Protein AF-A0A661E1Y8-F1 (afdb_monomer)

Sequence (155 aa):
QQADWAMRTIADIKGHVVRVFPDVALVRIKTDDPATDLAYTIIRNKAYLDVTSMFSNEKDRDTRDIANDTLTVVEGIEGSYPNFFFVVEPRELEDFTSRLMAVVTRDDYERLVGVYGVRRTSDTFWETADWFQDYYAQHEPLLYGILDLNRYANR

Nearest PDB structures (foldseek):
  3wrf-assembly1_A  TM=2.908E-01  e=4.473E+00  Bifidobacterium longum subsp. longum JCM 1217
  3wkw-assembly1_A-2  TM=3.218E-01  e=5.711E+00  Bifidobacterium longum subsp. longum JCM 1217
  7exv-assembly1_A-2  TM=3.078E-01  e=8.761E+00  Bifidobacterium longum subsp. longum JCM 1217
  5mqo-assembly1_A  TM=2.701E-01  e=8.761E+00  Bacteroides thetaiotaomicron

Radius of gyration: 15.81 Å; Cα contacts (8 Å, |Δi|>4): 257; chains: 1; bounding box: 35×35×41 Å

Secondary structure (DSSP, 8-state):
-HHHHHHHHHHT-BSGGGGGS-SEEEEEE--SSGGG-EEEEEEEE--BS----TT--TT-GGGB-GGG-EEEEEES--SS---EEEEE-GGGHHHHHHHHHT--SHHHHHHHHHHHEE-TT-TTHHHHHHHHHHHHHHH-TTTTT---GGG----

Foldseek 3Di:
DLLVVLLVLLQPDAAQLLVLDDQKEKEWEDDPDNVPIWIKIKHKDWDFQDPPDPPDPPPPPVGTPRRGIGIDMGTADDDAEHQWYWYHYNVCSVVLSVLSSVRDDNVSVVVSCVVTTDAPPHPCNVVRVVSSQVRCCVPPVPPGPRHDHPNHDRD

Structure (mmCIF, N/CA/C/O backbone):
data_AF-A0A661E1Y8-F1
#
_entry.id   AF-A0A661E1Y8-F1
#
loop_
_atom_site.group_PDB
_atom_site.id
_atom_site.type_symbol
_atom_site.label_atom_id
_atom_site.label_alt_id
_atom_site.label_comp_id
_atom_site.label_asym_id
_atom_site.label_entity_id
_atom_site.label_seq_id
_atom_site.pdbx_PDB_ins_code
_atom_site.Cartn_x
_atom_site.Cartn_y
_atom_site.Cartn_z
_atom_site.occupancy
_atom_site.B_iso_or_equiv
_atom_site.auth_seq_id
_atom_site.auth_comp_id
_atom_site.auth_asym_id
_atom_site.auth_atom_id
_atom_site.pdbx_PDB_model_num
ATOM 1 N N . GLN A 1 1 ? 7.223 -4.738 15.256 1.00 72.06 1 GLN A N 1
ATOM 2 C CA . GLN A 1 1 ? 8.471 -5.537 15.131 1.00 72.06 1 GLN A CA 1
ATOM 3 C C . GLN A 1 1 ? 8.467 -6.474 13.924 1.00 72.06 1 GLN A C 1
ATOM 5 O O . GLN A 1 1 ? 9.285 -6.251 13.043 1.00 72.06 1 GLN A O 1
ATOM 10 N N . GLN A 1 2 ? 7.598 -7.496 13.838 1.00 87.44 2 GLN A N 1
ATOM 11 C CA . GLN A 1 2 ? 7.579 -8.390 12.658 1.00 87.44 2 GLN A CA 1
ATOM 12 C C . GLN A 1 2 ? 7.111 -7.665 11.384 1.00 87.44 2 GLN A C 1
ATOM 14 O O . GLN A 1 2 ? 7.750 -7.793 10.344 1.00 87.44 2 GLN A O 1
ATOM 19 N N . ALA A 1 3 ? 6.056 -6.848 11.495 1.00 90.31 3 ALA A N 1
ATOM 20 C CA . ALA A 1 3 ? 5.587 -5.950 10.437 1.00 90.31 3 ALA A CA 1
ATOM 21 C C . ALA A 1 3 ? 6.695 -5.010 9.934 1.00 90.31 3 ALA A C 1
ATOM 23 O O . ALA A 1 3 ? 7.001 -5.013 8.748 1.00 90.31 3 ALA A O 1
ATOM 24 N N . ASP A 1 4 ? 7.375 -4.295 10.833 1.00 91.75 4 ASP A N 1
ATOM 25 C CA . ASP A 1 4 ? 8.455 -3.372 10.447 1.00 91.75 4 ASP A CA 1
ATOM 26 C C . ASP A 1 4 ? 9.607 -4.076 9.731 1.00 91.75 4 ASP A C 1
ATOM 28 O O . ASP A 1 4 ? 10.178 -3.533 8.787 1.00 91.75 4 ASP A O 1
ATOM 32 N N . TRP A 1 5 ? 9.968 -5.284 10.173 1.00 92.31 5 TRP A N 1
ATOM 33 C CA . TRP A 1 5 ? 11.010 -6.067 9.516 1.00 92.31 5 TRP A CA 1
ATOM 34 C C . TRP A 1 5 ? 10.586 -6.470 8.101 1.00 92.31 5 TRP A C 1
ATOM 36 O O . TRP A 1 5 ? 11.326 -6.207 7.157 1.00 92.31 5 TRP A O 1
ATOM 46 N N . ALA A 1 6 ? 9.370 -7.002 7.948 1.00 92.88 6 ALA A N 1
ATOM 47 C CA . ALA A 1 6 ? 8.791 -7.332 6.649 1.00 92.88 6 ALA A CA 1
ATOM 48 C C . ALA A 1 6 ? 8.768 -6.116 5.706 1.00 92.88 6 ALA A C 1
ATOM 50 O O . ALA A 1 6 ? 9.234 -6.191 4.570 1.00 92.88 6 ALA A O 1
ATOM 51 N N . MET A 1 7 ? 8.303 -4.966 6.194 1.00 94.06 7 MET A N 1
ATOM 52 C CA . MET A 1 7 ? 8.224 -3.731 5.412 1.00 94.06 7 MET A CA 1
ATOM 53 C C . MET A 1 7 ? 9.602 -3.189 5.011 1.00 94.06 7 MET A C 1
ATOM 55 O O . MET A 1 7 ? 9.776 -2.722 3.885 1.00 94.06 7 MET A O 1
ATOM 59 N N . ARG A 1 8 ? 10.617 -3.315 5.875 1.00 92.88 8 ARG A N 1
ATOM 60 C CA . ARG A 1 8 ? 12.009 -2.982 5.522 1.00 92.88 8 ARG A CA 1
ATOM 61 C C . ARG A 1 8 ? 12.553 -3.894 4.431 1.00 92.88 8 ARG A C 1
ATOM 63 O O . ARG A 1 8 ? 13.178 -3.403 3.501 1.00 92.88 8 ARG A O 1
ATOM 70 N N . THR A 1 9 ? 12.271 -5.191 4.507 1.00 92.69 9 THR A N 1
ATOM 71 C CA . THR A 1 9 ? 12.661 -6.142 3.461 1.00 92.69 9 THR A CA 1
ATOM 72 C C . THR A 1 9 ? 12.029 -5.789 2.110 1.00 92.69 9 THR A C 1
ATOM 74 O O . THR A 1 9 ? 12.685 -5.887 1.077 1.00 92.69 9 THR A O 1
ATOM 77 N N . ILE A 1 10 ? 10.784 -5.306 2.098 1.00 91.50 10 ILE A N 1
ATOM 78 C CA . ILE A 1 10 ? 10.117 -4.834 0.873 1.00 91.50 10 ILE A CA 1
ATOM 79 C C . ILE A 1 10 ? 10.801 -3.580 0.308 1.00 91.50 10 ILE A C 1
ATOM 81 O O . ILE A 1 10 ? 10.945 -3.459 -0.908 1.00 91.50 10 ILE A O 1
ATOM 85 N N . ALA A 1 11 ? 11.264 -2.666 1.165 1.00 92.50 11 ALA A N 1
ATOM 86 C CA . ALA A 1 11 ? 11.984 -1.462 0.740 1.00 92.50 11 ALA A CA 1
ATOM 87 C C . ALA A 1 11 ? 13.329 -1.764 0.041 1.00 92.50 11 ALA A C 1
ATOM 89 O O . ALA A 1 11 ? 13.830 -0.936 -0.720 1.00 92.50 11 ALA A O 1
ATOM 90 N N . ASP A 1 12 ? 13.905 -2.952 0.250 1.00 91.31 12 ASP A N 1
ATOM 91 C CA . ASP A 1 12 ? 15.156 -3.366 -0.394 1.00 91.31 12 ASP A CA 1
ATOM 92 C C . ASP A 1 12 ? 14.980 -3.814 -1.860 1.00 91.31 12 ASP A C 1
ATOM 94 O O . ASP A 1 12 ? 15.975 -3.994 -2.571 1.00 91.31 12 ASP A O 1
ATOM 98 N N . ILE A 1 13 ? 13.741 -3.944 -2.354 1.00 87.06 13 ILE A N 1
ATOM 99 C CA . ILE A 1 13 ? 13.450 -4.268 -3.758 1.00 87.06 13 ILE A CA 1
ATOM 100 C C . ILE A 1 13 ? 13.849 -3.087 -4.659 1.00 87.06 13 ILE A C 1
ATOM 102 O O . ILE A 1 13 ? 13.393 -1.954 -4.487 1.00 87.06 13 ILE A O 1
ATOM 106 N N . LYS A 1 14 ? 14.695 -3.354 -5.662 1.00 84.19 14 LYS A N 1
ATOM 107 C CA . LYS A 1 14 ? 15.250 -2.336 -6.571 1.00 84.19 14 LYS A CA 1
ATOM 108 C C . LYS A 1 14 ? 15.304 -2.817 -8.018 1.00 84.19 14 LYS A C 1
ATOM 110 O O . LYS A 1 14 ? 15.337 -4.015 -8.299 1.00 84.19 14 LYS A O 1
ATOM 115 N N . GLY A 1 15 ? 15.359 -1.862 -8.939 1.00 79.38 15 GLY A N 1
ATOM 116 C CA . GLY A 1 15 ? 15.558 -2.096 -10.364 1.00 79.38 15 GLY A CA 1
ATOM 117 C C . GLY A 1 15 ? 14.300 -2.554 -11.095 1.00 79.38 15 GLY A C 1
ATOM 118 O O . GLY A 1 15 ? 13.179 -2.208 -10.731 1.00 79.38 15 GLY A O 1
ATOM 119 N N . HIS A 1 16 ? 14.468 -3.334 -12.166 1.00 76.88 16 HIS A N 1
ATOM 120 C CA . HIS A 1 16 ? 13.407 -3.558 -13.157 1.00 76.88 16 HIS A CA 1
ATOM 121 C C . HIS A 1 16 ? 12.100 -4.154 -12.618 1.00 76.88 16 HIS A C 1
ATOM 123 O O . HIS A 1 16 ? 11.044 -3.897 -13.200 1.00 76.88 16 HIS A O 1
ATOM 129 N N . VAL A 1 17 ? 12.156 -4.923 -11.530 1.00 81.50 17 VAL A N 1
ATOM 130 C CA . VAL A 1 17 ? 10.978 -5.485 -10.853 1.00 81.50 17 VAL A CA 1
ATOM 131 C C . VAL A 1 17 ? 10.052 -4.396 -10.312 1.00 81.50 17 VAL A C 1
ATOM 133 O O . VAL A 1 17 ? 8.836 -4.522 -10.422 1.00 81.50 17 VAL A O 1
ATOM 136 N N . VAL A 1 18 ? 10.600 -3.281 -9.821 1.00 84.81 18 VAL A N 1
ATOM 137 C CA . VAL A 1 18 ? 9.837 -2.176 -9.219 1.00 84.81 18 VAL A CA 1
ATOM 138 C C . VAL A 1 18 ? 8.800 -1.618 -10.197 1.00 84.81 18 VAL A C 1
ATOM 140 O O . VAL A 1 18 ? 7.775 -1.067 -9.801 1.00 84.81 18 VAL A O 1
ATOM 143 N N . ARG A 1 19 ? 8.994 -1.815 -11.506 1.00 85.06 19 ARG A N 1
ATOM 144 C CA . ARG A 1 19 ? 8.122 -1.232 -12.521 1.00 85.06 19 ARG A CA 1
ATOM 145 C C . ARG A 1 19 ? 6.668 -1.693 -12.488 1.00 85.06 19 ARG A C 1
ATOM 147 O O . ARG A 1 19 ? 5.823 -0.991 -13.049 1.00 85.06 19 ARG A O 1
ATOM 154 N N . VAL A 1 20 ? 6.399 -2.870 -11.926 1.00 86.38 20 VAL A N 1
ATOM 155 C CA . VAL A 1 20 ? 5.038 -3.421 -11.835 1.00 86.38 20 VAL A CA 1
ATOM 156 C C . VAL A 1 20 ? 4.282 -2.883 -10.624 1.00 86.38 20 VAL A C 1
ATOM 158 O O . VAL A 1 20 ? 3.059 -2.986 -10.593 1.00 86.38 20 VAL A O 1
ATOM 161 N N . PHE A 1 21 ? 4.990 -2.267 -9.673 1.00 87.94 21 PHE A N 1
ATOM 162 C CA . PHE A 1 21 ? 4.385 -1.696 -8.484 1.00 87.94 21 PHE A CA 1
ATOM 163 C C . PHE A 1 21 ? 3.564 -0.443 -8.821 1.00 87.94 21 PHE A C 1
ATOM 165 O O . PHE A 1 21 ? 3.915 0.309 -9.747 1.00 87.94 21 PHE A O 1
ATOM 172 N N . PRO A 1 22 ? 2.483 -0.214 -8.056 1.00 90.25 22 PRO A N 1
ATOM 173 C CA . PRO A 1 22 ? 1.735 1.032 -8.063 1.00 90.25 22 PRO A CA 1
ATOM 174 C C . PRO A 1 22 ? 2.642 2.184 -7.611 1.00 90.25 22 PRO A C 1
ATOM 176 O O . PRO A 1 22 ? 3.673 1.969 -6.975 1.00 90.25 22 PRO A O 1
ATOM 179 N N . ASP A 1 23 ? 2.267 3.412 -7.956 1.00 92.00 23 ASP A N 1
ATOM 180 C CA . ASP A 1 23 ? 3.031 4.603 -7.579 1.00 92.00 23 ASP A CA 1
ATOM 181 C C . ASP A 1 23 ? 2.980 4.843 -6.062 1.00 92.00 23 ASP A C 1
ATOM 183 O O . ASP A 1 23 ? 3.989 5.190 -5.454 1.00 92.00 23 ASP A O 1
ATOM 187 N N . VAL A 1 24 ? 1.807 4.626 -5.460 1.00 95.44 24 VAL A N 1
ATOM 188 C CA . VAL A 1 24 ? 1.549 4.715 -4.018 1.00 95.44 24 VAL A CA 1
ATOM 189 C C . VAL A 1 24 ? 0.537 3.633 -3.653 1.00 95.44 24 VAL A C 1
ATOM 191 O O . VAL A 1 24 ? -0.619 3.694 -4.085 1.00 95.44 24 VAL A O 1
ATOM 194 N N . ALA A 1 25 ? 0.959 2.653 -2.860 1.00 95.88 25 ALA A N 1
ATOM 195 C CA . ALA A 1 25 ? 0.069 1.666 -2.263 1.00 95.88 25 ALA A CA 1
ATOM 196 C C . ALA A 1 25 ? 0.002 1.832 -0.752 1.00 95.88 25 ALA A C 1
ATOM 198 O O . ALA A 1 25 ? 1.037 1.960 -0.103 1.00 95.88 25 ALA A O 1
ATOM 199 N N . LEU A 1 26 ? -1.207 1.756 -0.201 1.00 97.44 26 LEU A N 1
ATOM 200 C CA . LEU A 1 26 ? -1.386 1.613 1.240 1.00 97.44 26 LEU A CA 1
ATOM 201 C C . LEU A 1 26 ? -1.513 0.131 1.587 1.00 97.44 26 LEU A C 1
ATOM 203 O O . LEU A 1 26 ? -2.173 -0.632 0.881 1.00 97.44 26 LEU A O 1
ATOM 207 N N . VAL A 1 27 ? -0.876 -0.277 2.674 1.00 97.88 27 VAL A N 1
ATOM 208 C CA . VAL A 1 27 ? -0.886 -1.646 3.181 1.00 97.88 27 VAL A CA 1
ATOM 209 C C . VAL A 1 27 ? -1.472 -1.619 4.579 1.00 97.88 27 VAL A C 1
ATOM 211 O O . VAL A 1 27 ? -0.924 -0.969 5.464 1.00 97.88 27 VAL A O 1
ATOM 214 N N . ARG A 1 28 ? -2.575 -2.337 4.778 1.00 97.94 28 ARG A N 1
ATOM 215 C CA . ARG A 1 28 ? -3.126 -2.633 6.098 1.00 97.94 28 ARG A CA 1
ATOM 216 C C . ARG A 1 28 ? -2.625 -4.002 6.526 1.00 97.94 28 ARG A C 1
ATOM 218 O O . ARG A 1 28 ? -2.922 -4.997 5.864 1.00 97.94 28 ARG A O 1
ATOM 225 N N . ILE A 1 29 ? -1.908 -4.057 7.638 1.00 97.44 29 ILE A N 1
ATOM 226 C CA . ILE A 1 29 ? -1.535 -5.310 8.293 1.00 97.44 29 ILE A CA 1
ATOM 227 C C . ILE A 1 29 ? -2.475 -5.491 9.470 1.00 97.44 29 ILE A C 1
ATOM 229 O O . ILE A 1 29 ? -2.435 -4.721 10.432 1.00 97.44 29 ILE A O 1
ATOM 233 N N . LYS A 1 30 ? -3.333 -6.501 9.371 1.00 96.62 30 LYS A N 1
ATOM 234 C CA . LYS A 1 30 ? -4.243 -6.848 10.450 1.00 96.62 30 LYS A CA 1
ATOM 235 C C . LYS A 1 30 ? -3.485 -7.480 11.608 1.00 96.62 30 LYS A C 1
ATOM 237 O O . LYS A 1 30 ? -2.454 -8.132 11.425 1.00 96.62 30 LYS A O 1
ATOM 242 N N . THR A 1 31 ? -4.033 -7.318 12.798 1.00 93.69 31 THR A N 1
ATOM 243 C CA . THR A 1 31 ? -3.560 -7.942 14.034 1.00 93.69 31 THR A CA 1
ATOM 244 C C . THR A 1 31 ? -4.689 -8.748 14.683 1.00 93.69 31 THR A C 1
ATOM 246 O O . THR A 1 31 ? -5.804 -8.793 14.164 1.00 93.69 31 THR A O 1
ATOM 249 N N . ASP A 1 32 ? -4.410 -9.434 15.795 1.00 91.12 32 ASP A N 1
ATOM 250 C CA . ASP A 1 32 ? -5.452 -10.176 16.525 1.00 91.12 32 ASP A CA 1
ATOM 251 C C . ASP A 1 32 ? -6.527 -9.240 17.124 1.00 91.12 32 ASP A C 1
ATOM 253 O O . ASP A 1 32 ? -7.646 -9.681 17.388 1.00 91.12 32 ASP A O 1
ATOM 257 N N . ASP A 1 33 ? -6.201 -7.954 17.313 1.00 91.50 33 ASP A N 1
ATOM 258 C CA . ASP A 1 33 ? -7.129 -6.894 17.713 1.00 91.50 33 ASP A CA 1
ATOM 259 C C . ASP A 1 33 ? -7.219 -5.822 16.608 1.00 91.50 33 ASP A C 1
ATOM 261 O O . ASP A 1 33 ? -6.251 -5.096 16.392 1.00 91.50 33 ASP A O 1
ATOM 265 N N . PRO A 1 34 ? -8.373 -5.642 15.940 1.00 85.81 34 PRO A N 1
ATOM 266 C CA . PRO A 1 34 ? -8.537 -4.640 14.884 1.00 85.81 34 PRO A CA 1
ATOM 267 C C . PRO A 1 34 ? -8.145 -3.206 15.272 1.00 85.81 34 PRO A C 1
ATOM 269 O O . PRO A 1 34 ? -7.823 -2.407 14.393 1.00 85.81 34 PRO A O 1
ATOM 272 N N . ALA A 1 35 ? -8.175 -2.861 16.566 1.00 88.25 35 ALA A N 1
ATOM 273 C CA . ALA A 1 35 ? -7.750 -1.550 17.058 1.00 88.25 35 ALA A CA 1
ATOM 274 C C . ALA A 1 35 ? -6.229 -1.327 16.971 1.00 88.25 35 ALA A C 1
ATOM 276 O O . ALA A 1 35 ? -5.775 -0.187 17.050 1.00 88.25 35 ALA A O 1
ATOM 277 N N . THR A 1 36 ? -5.445 -2.396 16.813 1.00 92.81 36 THR A N 1
ATOM 278 C CA . THR A 1 36 ? -3.978 -2.357 16.710 1.00 92.81 36 THR A CA 1
ATOM 279 C C . THR A 1 36 ? -3.457 -2.671 15.310 1.00 92.81 36 THR A C 1
ATOM 281 O O . THR A 1 36 ? -2.259 -2.887 15.128 1.00 92.81 36 THR A O 1
ATOM 284 N N . ASP A 1 37 ? -4.346 -2.692 14.317 1.00 96.31 37 ASP A N 1
ATOM 285 C CA . ASP A 1 37 ? -3.967 -2.823 12.916 1.00 96.31 37 ASP A CA 1
ATOM 286 C C . ASP A 1 37 ? -3.009 -1.703 12.494 1.00 96.31 37 ASP A C 1
ATOM 288 O O . ASP A 1 37 ? -3.126 -0.551 12.915 1.00 96.31 37 ASP A O 1
ATOM 292 N N . LEU A 1 38 ? -2.061 -2.049 11.629 1.00 96.62 38 LEU A N 1
ATOM 293 C CA . LEU A 1 38 ? -0.983 -1.155 11.220 1.00 96.62 38 LEU A CA 1
ATOM 294 C C . LEU A 1 38 ? -1.176 -0.719 9.772 1.00 96.62 38 LEU A C 1
ATOM 296 O O . LEU A 1 38 ? -1.525 -1.535 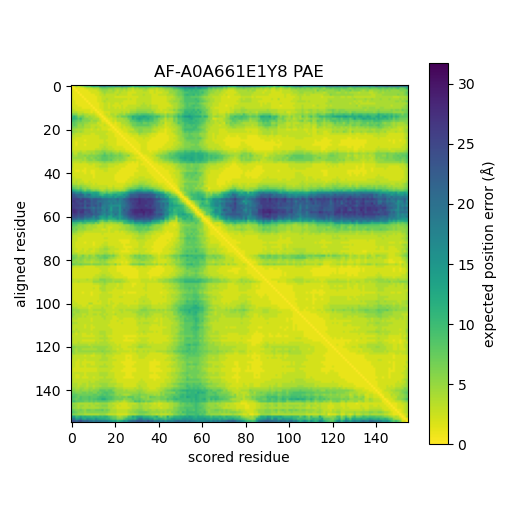8.914 1.00 96.62 38 LEU A O 1
ATOM 300 N N . ALA A 1 39 ? -0.898 0.552 9.490 1.00 97.31 39 ALA A N 1
ATOM 301 C CA . ALA A 1 39 ? -0.832 1.068 8.131 1.00 97.31 39 ALA A CA 1
ATOM 302 C C . ALA A 1 39 ? 0.624 1.285 7.715 1.00 97.31 39 ALA A C 1
ATOM 304 O O . ALA A 1 39 ? 1.447 1.741 8.506 1.00 97.31 39 ALA A O 1
ATOM 305 N N . TYR A 1 40 ? 0.921 1.003 6.454 1.00 97.75 40 TYR A N 1
ATOM 306 C CA . TYR A 1 40 ? 2.174 1.375 5.809 1.00 97.75 40 TYR A CA 1
ATOM 307 C C . TYR A 1 40 ? 1.893 1.935 4.423 1.00 97.75 40 TYR A C 1
ATOM 309 O O . TYR A 1 40 ? 0.920 1.558 3.767 1.00 97.75 40 TYR A O 1
ATOM 317 N N 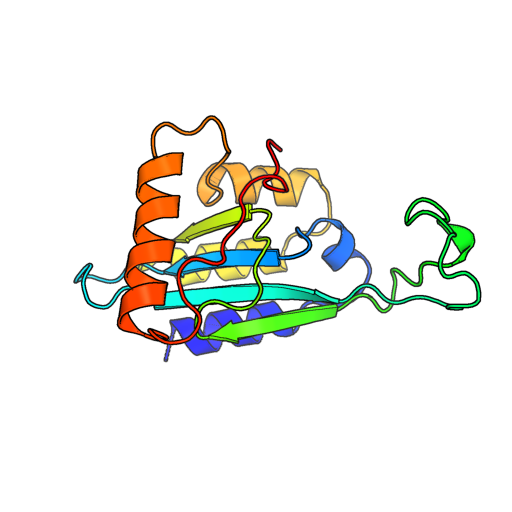. THR A 1 41 ? 2.793 2.783 3.943 1.00 97.50 41 THR A N 1
ATOM 318 C CA . THR A 1 41 ? 2.762 3.325 2.588 1.00 97.50 41 THR A CA 1
ATOM 319 C C . THR A 1 41 ? 3.973 2.838 1.813 1.00 97.50 41 THR A C 1
ATOM 321 O O . THR A 1 41 ? 5.110 3.064 2.219 1.00 97.50 41 THR A O 1
ATOM 324 N N . ILE A 1 42 ? 3.732 2.197 0.671 1.00 96.00 42 ILE A N 1
ATOM 325 C CA . ILE A 1 42 ? 4.756 1.838 -0.310 1.00 96.00 42 ILE A CA 1
ATOM 326 C C . ILE A 1 42 ? 4.724 2.883 -1.422 1.00 96.00 42 ILE A C 1
ATOM 328 O O . ILE A 1 42 ? 3.723 3.016 -2.127 1.00 96.00 42 ILE A O 1
ATOM 332 N N . ILE A 1 43 ? 5.831 3.595 -1.600 1.00 95.56 43 ILE A N 1
ATOM 333 C CA . ILE A 1 43 ? 6.022 4.611 -2.632 1.00 95.56 43 ILE A CA 1
ATOM 334 C C . ILE A 1 43 ? 7.031 4.085 -3.641 1.00 95.56 43 ILE A C 1
ATOM 336 O O . ILE A 1 43 ? 8.151 3.705 -3.291 1.00 95.56 43 ILE A O 1
ATOM 340 N N . ARG A 1 44 ? 6.654 4.098 -4.915 1.00 93.56 44 ARG A N 1
ATOM 341 C CA . ARG A 1 44 ? 7.572 3.798 -6.005 1.00 93.56 44 ARG A CA 1
ATOM 342 C C . ARG A 1 44 ? 8.300 5.062 -6.445 1.00 93.56 44 ARG A C 1
ATOM 344 O O . ARG A 1 44 ? 7.704 5.971 -7.023 1.00 93.56 44 ARG A O 1
ATOM 351 N N . ASN A 1 45 ? 9.617 5.065 -6.284 1.00 91.94 45 ASN A N 1
ATOM 352 C CA . ASN A 1 45 ? 10.479 6.127 -6.783 1.00 91.94 45 ASN A CA 1
ATOM 353 C C . ASN A 1 45 ? 10.870 5.817 -8.231 1.00 91.94 45 ASN A C 1
ATOM 355 O O . ASN A 1 45 ? 11.567 4.838 -8.506 1.00 91.94 45 ASN A O 1
ATOM 359 N N . LYS A 1 46 ? 10.405 6.650 -9.164 1.00 89.69 46 LYS A N 1
ATOM 360 C CA . LYS A 1 46 ? 10.728 6.538 -10.591 1.00 89.69 46 LYS A CA 1
ATOM 361 C C . LYS A 1 46 ? 12.015 7.308 -10.888 1.00 89.69 46 LYS A C 1
ATOM 363 O O . LYS A 1 46 ? 12.051 8.518 -10.666 1.00 89.69 46 LYS A O 1
ATOM 368 N N . ALA A 1 47 ? 13.032 6.639 -11.423 1.00 87.50 47 ALA A N 1
ATOM 369 C CA . ALA A 1 47 ? 14.261 7.296 -11.859 1.00 87.50 47 ALA A CA 1
ATOM 370 C C . ALA A 1 47 ? 14.159 7.772 -13.320 1.00 87.50 47 ALA A C 1
ATOM 372 O O . ALA A 1 47 ? 13.480 7.160 -14.158 1.00 87.50 47 ALA A O 1
ATOM 373 N N . TYR A 1 48 ? 14.836 8.884 -13.611 1.00 83.81 48 TYR A N 1
ATOM 374 C CA . TYR A 1 48 ? 14.867 9.534 -14.920 1.00 83.81 48 TYR A CA 1
ATOM 375 C C . TYR A 1 48 ? 16.313 9.878 -15.301 1.00 83.81 48 TYR A C 1
ATOM 377 O O . TYR A 1 48 ? 17.077 10.322 -14.447 1.00 83.81 48 TYR A O 1
ATOM 385 N N . LEU A 1 49 ? 16.666 9.677 -16.573 1.00 80.19 49 LEU A N 1
ATOM 386 C CA . LEU A 1 49 ? 17.973 10.012 -17.149 1.00 80.19 49 LEU A CA 1
ATOM 387 C C . LEU A 1 49 ? 18.158 11.528 -17.269 1.00 80.19 49 LEU A C 1
ATOM 389 O O . LEU A 1 49 ? 19.230 12.037 -16.969 1.00 80.19 49 LEU A O 1
ATOM 393 N N . ASP A 1 50 ? 17.090 12.233 -17.652 1.00 71.56 50 ASP A N 1
ATOM 394 C CA . ASP A 1 50 ? 17.039 13.685 -17.788 1.00 71.56 50 ASP A CA 1
ATOM 395 C C . ASP A 1 50 ? 15.650 14.204 -17.384 1.00 71.56 50 ASP A C 1
ATOM 397 O O . ASP A 1 50 ? 14.634 13.548 -17.616 1.00 71.56 50 ASP A O 1
ATOM 401 N N . VAL A 1 51 ? 15.594 15.412 -16.810 1.00 65.19 51 VAL A N 1
ATOM 402 C CA . VAL A 1 51 ? 14.346 16.078 -16.363 1.00 65.19 51 VAL A CA 1
ATOM 403 C C . VAL A 1 51 ? 14.054 17.330 -17.207 1.00 65.19 51 VAL A C 1
ATOM 405 O O . VAL A 1 51 ? 13.401 18.275 -16.774 1.00 65.19 51 VAL A O 1
ATOM 408 N N . THR A 1 52 ? 14.575 17.377 -18.434 1.00 62.22 52 THR A N 1
ATOM 409 C CA . THR A 1 52 ? 14.634 18.582 -19.284 1.00 62.22 52 THR A CA 1
ATOM 410 C C . THR A 1 52 ? 13.291 19.046 -19.852 1.00 62.22 52 THR A C 1
ATOM 412 O O . THR A 1 52 ? 13.248 20.042 -20.572 1.00 62.22 52 THR A O 1
ATOM 415 N N . SER A 1 53 ? 12.174 18.409 -19.501 1.00 54.72 53 SER A N 1
ATOM 416 C CA . SER A 1 53 ? 10.853 18.859 -19.925 1.00 54.72 53 SER A CA 1
ATOM 417 C C . SER A 1 53 ? 9.808 18.680 -18.823 1.00 54.72 53 SER A C 1
ATOM 419 O O . SER A 1 53 ? 9.438 17.575 -18.447 1.00 54.72 53 SER A O 1
ATOM 421 N N . MET A 1 54 ? 9.268 19.802 -18.337 1.00 56.31 54 MET A N 1
ATOM 422 C CA . MET A 1 54 ? 8.114 19.830 -17.423 1.00 56.31 54 MET A CA 1
ATOM 423 C C . MET A 1 54 ? 6.801 19.398 -18.108 1.00 56.31 54 MET A C 1
ATOM 425 O O . MET A 1 54 ? 5.773 19.273 -17.446 1.00 56.31 54 MET A O 1
ATOM 429 N N . PHE A 1 55 ? 6.830 19.189 -19.431 1.00 56.72 55 PHE A N 1
ATOM 430 C CA . PHE A 1 55 ? 5.673 18.874 -20.274 1.00 56.72 55 PHE A CA 1
ATOM 431 C C . PHE A 1 55 ? 5.832 17.566 -21.065 1.00 56.72 55 PHE A C 1
ATOM 433 O O . PHE A 1 55 ? 4.937 17.207 -21.830 1.00 56.72 55 PHE A O 1
ATOM 440 N N . SER A 1 56 ? 6.953 16.848 -20.918 1.00 55.66 56 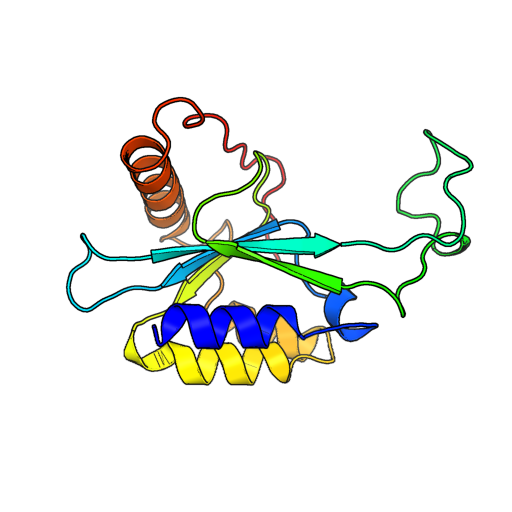SER A N 1
ATOM 441 C CA . SER A 1 56 ? 7.101 15.509 -21.489 1.00 55.66 56 SER A CA 1
ATOM 442 C C . SER A 1 56 ? 6.207 14.572 -20.699 1.00 55.66 56 SER A C 1
ATOM 444 O O . SER A 1 56 ? 6.332 14.447 -19.480 1.00 55.66 56 SER A O 1
ATOM 446 N N . ASN A 1 57 ? 5.271 13.936 -21.391 1.00 52.88 57 ASN A N 1
ATOM 447 C CA . ASN A 1 57 ? 4.398 12.947 -20.783 1.00 52.88 57 ASN A CA 1
ATOM 448 C C . ASN A 1 57 ? 5.260 11.815 -20.189 1.00 52.88 57 ASN A C 1
ATOM 450 O O . ASN A 1 57 ? 6.241 11.418 -20.811 1.00 52.88 57 ASN A O 1
ATOM 454 N N . GLU A 1 58 ? 4.842 11.185 -19.080 1.00 54.72 58 GLU A N 1
ATOM 455 C CA . GLU A 1 58 ? 5.491 9.970 -18.514 1.00 54.72 58 GLU A CA 1
ATOM 456 C C . GLU A 1 58 ? 5.647 8.805 -19.526 1.00 54.72 58 GLU A C 1
ATOM 458 O O . GLU A 1 58 ? 6.243 7.769 -19.226 1.00 54.72 58 GLU A O 1
ATOM 463 N N . LYS A 1 59 ? 5.069 8.950 -20.724 1.00 51.16 59 LYS A N 1
ATOM 464 C CA . LYS A 1 59 ? 5.167 8.031 -21.857 1.00 51.16 59 LYS A CA 1
ATOM 465 C C . LYS A 1 59 ? 6.489 8.118 -22.618 1.00 51.16 59 LYS A C 1
ATOM 467 O O . LYS A 1 59 ? 6.730 7.214 -23.420 1.00 51.16 59 LYS A O 1
ATOM 472 N N . ASP A 1 60 ? 7.322 9.127 -22.375 1.00 55.88 60 ASP A N 1
ATOM 473 C CA . ASP A 1 60 ? 8.653 9.211 -22.976 1.00 55.88 60 ASP A CA 1
ATOM 474 C C . ASP A 1 60 ? 9.561 8.175 -22.307 1.00 55.88 60 ASP A C 1
ATOM 476 O O . ASP A 1 60 ? 10.311 8.443 -21.374 1.00 55.88 60 ASP A O 1
ATOM 480 N N . ARG A 1 61 ? 9.440 6.928 -22.778 1.00 57.44 61 ARG A N 1
ATOM 481 C CA . ARG A 1 61 ? 10.258 5.785 -22.347 1.00 57.44 61 ARG A CA 1
ATOM 482 C C . ARG A 1 61 ? 11.754 6.085 -22.432 1.00 57.44 61 ARG A C 1
ATOM 484 O O . ARG A 1 61 ? 12.510 5.499 -21.667 1.00 57.44 61 ARG A O 1
ATOM 491 N N . ASP A 1 62 ? 12.140 7.002 -23.313 1.00 63.12 62 ASP A N 1
ATOM 492 C CA . ASP A 1 62 ? 13.524 7.381 -23.581 1.00 63.12 62 ASP A CA 1
ATOM 493 C C . ASP A 1 62 ? 14.167 8.179 -22.434 1.00 63.12 62 ASP A C 1
ATOM 495 O O . ASP A 1 62 ? 15.390 8.228 -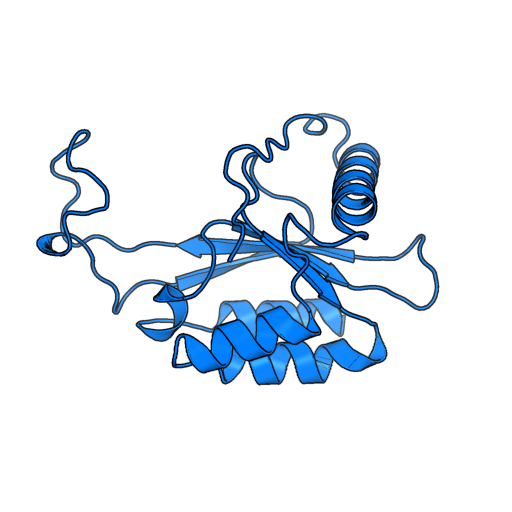22.352 1.00 63.12 62 ASP A O 1
ATOM 499 N N . THR A 1 63 ? 13.382 8.748 -21.508 1.00 70.56 63 THR A N 1
ATOM 500 C CA . THR A 1 63 ? 13.912 9.466 -20.333 1.00 70.56 63 THR A CA 1
ATOM 501 C C . THR A 1 63 ? 13.854 8.647 -19.046 1.00 70.56 63 THR A C 1
ATOM 503 O O . THR A 1 63 ? 14.357 9.101 -18.023 1.00 70.56 63 THR A O 1
ATOM 506 N N . ARG A 1 64 ? 13.261 7.444 -19.052 1.00 83.38 64 ARG A N 1
ATOM 507 C CA . ARG A 1 64 ? 13.103 6.608 -17.849 1.00 83.38 64 ARG A CA 1
ATOM 508 C C . ARG A 1 64 ? 14.308 5.710 -17.615 1.00 83.38 64 ARG A C 1
ATOM 510 O O . ARG A 1 64 ? 14.640 4.877 -18.453 1.00 83.38 64 ARG A O 1
ATOM 517 N N . ASP A 1 65 ? 14.852 5.770 -16.406 1.00 85.50 65 ASP A N 1
ATOM 518 C CA . ASP A 1 65 ? 15.902 4.862 -15.952 1.00 85.50 65 ASP A CA 1
ATOM 519 C C . ASP A 1 65 ? 15.326 3.758 -15.058 1.00 85.50 65 ASP A C 1
ATOM 521 O O . ASP A 1 65 ? 15.472 3.744 -13.839 1.00 85.50 65 ASP A O 1
ATOM 525 N N . ILE A 1 66 ? 14.624 2.810 -15.679 1.00 84.31 66 ILE A N 1
ATOM 526 C CA . ILE A 1 66 ? 13.905 1.746 -14.958 1.00 84.31 66 ILE A CA 1
ATOM 527 C C . ILE A 1 66 ? 14.861 0.879 -14.113 1.00 84.31 66 ILE A C 1
ATOM 529 O O . ILE A 1 66 ? 14.439 0.291 -13.119 1.00 84.31 66 ILE A O 1
ATOM 533 N N . ALA A 1 67 ? 16.139 0.781 -14.493 1.00 86.25 67 ALA A N 1
ATOM 534 C CA . ALA A 1 67 ? 17.135 0.018 -13.741 1.00 86.25 67 ALA A CA 1
ATOM 535 C C . ALA A 1 67 ? 17.444 0.640 -12.368 1.00 86.25 67 ALA A C 1
ATOM 537 O O . ALA A 1 67 ? 17.886 -0.076 -11.471 1.00 86.25 67 ALA A O 1
ATOM 538 N N . ASN A 1 68 ? 17.159 1.934 -12.194 1.00 88.81 68 ASN A N 1
ATOM 539 C CA . ASN A 1 68 ? 17.371 2.683 -10.959 1.00 88.81 68 ASN A CA 1
ATOM 540 C C . ASN A 1 68 ? 16.064 3.054 -10.231 1.00 88.81 68 ASN A C 1
ATOM 542 O O . ASN A 1 68 ? 16.106 3.799 -9.252 1.00 88.81 68 ASN A O 1
ATOM 546 N N . ASP A 1 69 ? 14.910 2.522 -10.656 1.00 90.69 69 ASP A N 1
ATOM 547 C CA . ASP A 1 69 ? 13.675 2.610 -9.866 1.00 90.69 69 ASP A CA 1
ATOM 548 C C . ASP A 1 69 ? 13.886 1.921 -8.491 1.00 90.69 69 ASP A C 1
ATOM 550 O O . ASP A 1 69 ? 14.500 0.851 -8.392 1.00 90.69 69 ASP A O 1
ATOM 554 N N . THR A 1 70 ? 13.353 2.515 -7.420 1.00 93.00 70 THR A N 1
ATOM 555 C CA . THR A 1 70 ? 13.430 1.982 -6.044 1.00 93.00 70 THR A CA 1
ATOM 556 C C . THR A 1 70 ? 12.077 2.054 -5.341 1.00 93.00 70 THR A C 1
ATOM 558 O O . THR A 1 70 ? 11.152 2.715 -5.821 1.00 93.00 70 THR A O 1
ATOM 561 N N . LEU A 1 71 ? 11.956 1.386 -4.194 1.00 93.94 71 LEU A N 1
ATOM 562 C CA . LEU A 1 71 ? 10.813 1.525 -3.296 1.00 93.94 71 LEU A CA 1
ATOM 563 C C . LEU A 1 71 ? 11.215 2.260 -2.017 1.00 93.94 71 LEU A C 1
ATOM 565 O O . LEU A 1 71 ? 12.289 2.036 -1.465 1.00 93.94 71 LEU A O 1
ATOM 569 N N . THR A 1 72 ? 10.315 3.106 -1.532 1.00 94.94 72 THR A N 1
ATOM 570 C CA . TH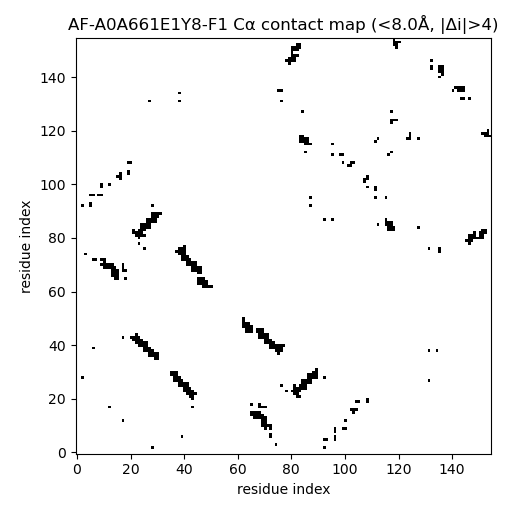R A 1 72 ? 10.327 3.624 -0.164 1.00 94.94 72 THR A CA 1
ATOM 571 C C . THR A 1 72 ? 9.139 3.020 0.566 1.00 94.94 72 THR A C 1
ATOM 573 O O . THR A 1 72 ? 8.032 3.022 0.032 1.00 94.94 72 THR A O 1
ATOM 576 N N . VAL A 1 73 ? 9.351 2.525 1.784 1.00 96.00 73 VAL A N 1
ATOM 577 C CA . VAL A 1 73 ? 8.261 2.080 2.657 1.00 96.00 73 VAL A CA 1
ATOM 578 C C . VAL A 1 73 ? 8.272 2.922 3.923 1.00 96.00 73 VAL A C 1
ATOM 580 O O . VAL A 1 73 ? 9.318 3.070 4.555 1.00 96.00 73 VAL A O 1
ATOM 583 N N . VAL A 1 74 ? 7.120 3.494 4.261 1.00 95.69 74 VAL A N 1
ATOM 584 C CA . VAL A 1 74 ? 6.923 4.376 5.417 1.00 95.69 74 VAL A CA 1
ATOM 585 C C . VAL A 1 74 ? 5.843 3.780 6.311 1.00 95.69 74 VAL A C 1
ATOM 587 O O . VAL A 1 74 ? 4.870 3.216 5.814 1.00 95.69 74 VAL A O 1
ATOM 590 N N . GLU A 1 75 ? 6.029 3.866 7.624 1.00 95.75 75 GLU A N 1
ATOM 591 C CA . GLU A 1 75 ? 4.980 3.551 8.596 1.00 95.75 75 GLU A CA 1
ATOM 592 C C . GLU A 1 75 ? 3.911 4.650 8.572 1.00 95.75 75 GLU A C 1
ATOM 594 O O . GLU A 1 75 ? 4.234 5.834 8.527 1.00 95.75 75 GLU A O 1
ATOM 599 N N . GLY A 1 76 ? 2.640 4.260 8.582 1.00 95.12 76 GLY A N 1
ATOM 600 C CA . GLY A 1 76 ? 1.512 5.171 8.446 1.00 95.12 76 GLY A CA 1
ATOM 601 C C . GLY A 1 76 ? 1.129 5.471 6.994 1.00 95.12 76 GLY A C 1
ATOM 602 O O . GLY A 1 76 ? 1.465 4.740 6.054 1.00 95.12 76 GLY A O 1
ATOM 603 N N . ILE A 1 77 ? 0.356 6.543 6.828 1.00 95.56 77 ILE A N 1
ATOM 604 C CA . ILE A 1 77 ? -0.228 6.963 5.551 1.00 95.56 77 ILE A CA 1
ATOM 605 C C . ILE A 1 77 ? 0.524 8.187 5.039 1.00 95.56 77 ILE A C 1
ATOM 607 O O . ILE A 1 77 ? 0.524 9.231 5.686 1.00 95.56 77 ILE A O 1
ATOM 611 N N . GLU A 1 78 ? 1.115 8.057 3.854 1.00 94.06 78 GLU A N 1
ATOM 612 C CA . GLU A 1 78 ? 1.852 9.126 3.190 1.00 94.06 78 GLU A CA 1
ATOM 613 C C . GLU A 1 78 ? 1.304 9.432 1.793 1.00 94.06 78 GLU A C 1
ATOM 615 O O . GLU A 1 78 ? 1.074 8.551 0.958 1.00 94.06 78 GLU A O 1
ATOM 620 N N . GLY A 1 79 ? 1.145 10.727 1.523 1.00 88.88 79 GLY A N 1
ATOM 621 C CA . GLY A 1 79 ? 0.591 11.246 0.276 1.00 88.88 79 GLY A CA 1
ATOM 622 C C . GLY A 1 79 ? -0.942 11.276 0.215 1.00 88.88 79 GLY A C 1
ATOM 623 O O . GLY A 1 79 ? -1.655 10.742 1.055 1.00 88.88 79 GLY A O 1
ATOM 624 N N . SER A 1 80 ? -1.460 11.940 -0.820 1.00 89.88 80 SER A N 1
ATOM 625 C CA . SER A 1 80 ? -2.895 12.216 -0.990 1.00 89.88 80 SER A CA 1
ATOM 626 C C . SER A 1 80 ? -3.576 11.404 -2.090 1.00 89.88 80 SER A C 1
ATOM 628 O O . SER A 1 80 ? -4.792 11.431 -2.192 1.00 89.88 80 SER A O 1
ATOM 630 N N . TYR A 1 81 ? -2.834 10.665 -2.917 1.00 92.31 81 TYR A N 1
ATOM 631 C CA . TYR A 1 81 ? -3.398 9.937 -4.064 1.00 92.31 81 TYR A CA 1
ATOM 632 C C . TYR A 1 81 ? -2.996 8.457 -4.050 1.00 92.31 81 TYR A C 1
ATOM 634 O O . TYR A 1 81 ? -2.248 8.014 -4.938 1.00 92.31 81 TYR A O 1
ATOM 642 N N . PRO A 1 82 ? -3.459 7.671 -3.060 1.00 94.69 82 PRO A N 1
ATOM 643 C CA . PRO A 1 82 ? -3.201 6.244 -3.065 1.00 94.69 82 PRO A CA 1
ATOM 644 C C . PRO A 1 82 ? -3.850 5.628 -4.303 1.00 94.69 82 PRO A C 1
ATOM 646 O O . PRO A 1 82 ? -4.994 5.915 -4.662 1.00 94.69 82 PRO A O 1
ATOM 649 N N . ASN A 1 83 ? -3.088 4.796 -4.997 1.00 93.50 83 ASN A N 1
ATOM 650 C CA . ASN A 1 83 ? -3.515 4.188 -6.250 1.00 93.50 83 ASN A CA 1
ATOM 651 C C . ASN A 1 83 ? -3.767 2.684 -6.127 1.00 93.50 83 ASN A C 1
ATOM 653 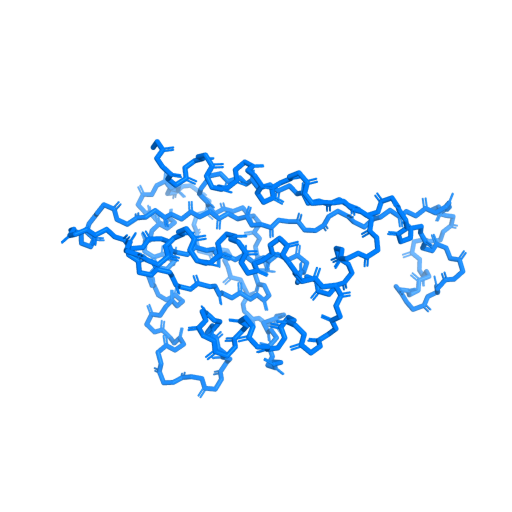O O . ASN A 1 83 ? -4.312 2.096 -7.064 1.00 93.50 83 ASN A O 1
ATOM 657 N N . PHE A 1 84 ? -3.439 2.084 -4.980 1.00 95.69 84 PHE A N 1
ATOM 658 C CA . PHE A 1 84 ? -3.795 0.708 -4.664 1.00 95.69 84 PHE A CA 1
ATOM 659 C C . PHE A 1 84 ? -3.803 0.434 -3.155 1.00 95.69 84 PHE A C 1
ATOM 661 O O . PHE A 1 84 ? -3.104 1.108 -2.400 1.00 95.69 84 PHE A O 1
ATOM 668 N N . PHE A 1 85 ? -4.551 -0.579 -2.725 1.00 97.31 85 PHE A N 1
ATOM 669 C CA . PHE A 1 85 ? -4.591 -1.058 -1.348 1.00 97.31 85 PHE A CA 1
ATOM 670 C C . PHE A 1 85 ? -4.238 -2.540 -1.282 1.00 97.31 85 PHE A C 1
ATOM 672 O O . PHE A 1 85 ? -4.696 -3.342 -2.102 1.00 97.31 85 PHE A O 1
ATOM 679 N N . PHE A 1 86 ? -3.479 -2.895 -0.254 1.00 97.38 86 PHE A N 1
ATOM 680 C CA . PHE A 1 86 ? -3.271 -4.265 0.184 1.00 97.38 86 PHE A CA 1
ATOM 681 C C . PHE A 1 86 ? -3.823 -4.446 1.593 1.00 97.38 86 PHE A C 1
ATOM 683 O O . PHE A 1 86 ? -3.657 -3.573 2.446 1.00 97.38 86 PHE A O 1
ATOM 690 N N . VAL A 1 87 ? -4.447 -5.593 1.840 1.00 97.88 87 VAL A N 1
ATOM 691 C CA . VAL A 1 87 ? -4.867 -6.021 3.175 1.00 97.88 87 VAL A CA 1
ATOM 692 C C . VAL A 1 87 ? -4.235 -7.380 3.438 1.00 97.88 87 VAL A C 1
ATOM 694 O O . VAL A 1 87 ? -4.371 -8.295 2.630 1.00 97.88 87 VAL A O 1
ATOM 697 N N . VAL A 1 88 ? -3.509 -7.490 4.547 1.00 97.81 88 VAL A N 1
ATOM 698 C CA . VAL A 1 88 ? -2.712 -8.671 4.892 1.00 97.81 88 VAL A CA 1
ATOM 699 C C . VAL A 1 88 ? -3.139 -9.174 6.263 1.00 97.81 88 VAL A C 1
ATOM 701 O O . VAL A 1 88 ? -3.115 -8.420 7.237 1.00 97.81 88 VAL A O 1
ATOM 704 N N . GLU A 1 89 ? -3.534 -10.443 6.341 1.00 96.56 89 GLU A N 1
ATOM 705 C CA . GLU A 1 89 ? -3.875 -11.088 7.609 1.00 96.56 89 GLU A CA 1
ATOM 706 C C . GLU A 1 89 ? -2.610 -11.338 8.455 1.00 96.56 89 GLU A C 1
ATOM 708 O O . GLU A 1 89 ? -1.532 -11.573 7.895 1.00 96.56 89 GLU A O 1
ATOM 713 N N . PRO A 1 90 ? -2.704 -11.366 9.802 1.00 92.62 90 PRO A N 1
ATOM 714 C CA . PRO A 1 90 ? -1.523 -11.416 10.672 1.00 92.62 90 PRO A CA 1
ATOM 715 C C . PRO A 1 90 ? -0.609 -12.614 10.376 1.00 92.62 90 PRO A C 1
ATOM 717 O O . PRO A 1 90 ? 0.617 -12.515 10.410 1.00 92.62 90 PRO A O 1
ATOM 720 N N . ARG A 1 91 ? -1.216 -13.763 10.052 1.00 94.19 91 ARG A N 1
ATOM 721 C CA . ARG A 1 91 ? -0.513 -15.027 9.774 1.00 94.19 91 ARG A CA 1
ATOM 722 C C . ARG A 1 91 ? 0.053 -15.117 8.359 1.00 94.19 91 ARG A C 1
ATOM 724 O O . ARG A 1 91 ? 0.824 -16.028 8.082 1.00 94.19 91 ARG A O 1
ATOM 731 N N . GLU A 1 92 ? -0.327 -14.202 7.474 1.00 96.06 92 GLU A N 1
ATOM 732 C CA . GLU A 1 92 ? 0.067 -14.210 6.064 1.00 96.06 92 GLU A CA 1
ATOM 733 C C . GLU A 1 92 ? 1.160 -13.187 5.754 1.00 96.06 92 GLU A C 1
ATOM 735 O O . GLU A 1 92 ? 1.638 -13.130 4.626 1.00 96.06 92 GLU A O 1
ATOM 740 N N . LEU A 1 93 ? 1.595 -12.402 6.742 1.00 95.06 93 LEU A N 1
ATOM 741 C CA . LEU A 1 93 ? 2.600 -11.356 6.562 1.00 95.06 93 LEU A CA 1
ATOM 742 C C . LEU A 1 93 ? 3.914 -11.875 5.956 1.00 95.06 93 LEU A C 1
ATOM 744 O O . LEU A 1 93 ? 4.502 -11.223 5.090 1.00 95.06 93 LEU A O 1
ATOM 748 N N . GLU A 1 94 ? 4.373 -13.047 6.395 1.00 94.56 94 GLU A N 1
ATOM 749 C CA . GLU A 1 94 ? 5.582 -13.671 5.849 1.00 94.56 94 GLU A CA 1
ATOM 750 C C . GLU A 1 94 ? 5.381 -14.078 4.381 1.00 94.56 94 GLU A C 1
ATOM 752 O O . GLU A 1 94 ? 6.192 -13.711 3.531 1.00 94.56 94 GLU A O 1
ATOM 757 N N . ASP A 1 95 ? 4.258 -14.732 4.062 1.00 95.62 95 ASP A N 1
ATOM 758 C CA . ASP A 1 95 ? 3.919 -15.149 2.693 1.00 95.62 95 ASP A CA 1
ATOM 759 C C . ASP A 1 95 ? 3.736 -13.942 1.757 1.00 95.62 95 ASP A C 1
ATOM 761 O O . ASP A 1 95 ? 4.279 -13.924 0.652 1.00 95.62 95 ASP A O 1
ATOM 765 N N . PHE A 1 96 ? 3.063 -12.883 2.220 1.00 96.00 96 PHE A N 1
ATOM 766 C CA . PHE A 1 96 ? 2.929 -11.615 1.500 1.00 96.00 96 PHE A CA 1
ATOM 767 C C . PHE A 1 96 ? 4.299 -11.039 1.138 1.00 96.00 96 PHE A C 1
ATOM 769 O O . PHE A 1 96 ? 4.558 -10.728 -0.026 1.00 96.00 96 PHE A O 1
ATOM 776 N N . THR A 1 97 ? 5.196 -10.950 2.122 1.00 94.25 97 THR A N 1
ATOM 777 C CA . THR A 1 97 ? 6.544 -10.396 1.944 1.00 94.25 97 THR A CA 1
ATOM 778 C C . THR A 1 97 ? 7.354 -11.232 0.958 1.00 94.25 97 THR A C 1
ATOM 780 O O . THR A 1 97 ? 7.941 -10.691 0.018 1.00 94.25 97 THR A O 1
ATOM 783 N N . SER A 1 98 ? 7.352 -12.559 1.117 1.00 93.31 98 SER A N 1
ATOM 784 C CA . SER A 1 98 ? 8.054 -13.476 0.217 1.00 93.31 98 SER A CA 1
ATOM 785 C C . SER A 1 98 ? 7.519 -13.413 -1.213 1.00 93.31 98 SER A C 1
ATOM 787 O O . SER A 1 98 ? 8.308 -13.345 -2.156 1.00 93.31 98 SER A O 1
ATOM 789 N N . ARG A 1 99 ? 6.195 -13.385 -1.400 1.00 93.38 99 ARG A N 1
ATOM 790 C CA . ARG A 1 99 ? 5.578 -13.270 -2.729 1.00 93.38 99 ARG A CA 1
ATOM 791 C C . ARG A 1 99 ? 5.881 -11.936 -3.380 1.00 93.38 99 ARG A C 1
ATOM 793 O O . ARG A 1 99 ? 6.180 -11.925 -4.568 1.00 93.38 99 ARG A O 1
ATOM 800 N N . LEU A 1 100 ? 5.828 -10.842 -2.622 1.00 91.75 100 LEU A N 1
ATOM 801 C CA . LEU A 1 100 ? 6.115 -9.503 -3.128 1.00 91.75 100 LEU A CA 1
ATOM 802 C C . LEU A 1 100 ? 7.576 -9.382 -3.581 1.00 91.75 100 LEU A C 1
ATOM 804 O O . LEU A 1 100 ? 7.833 -8.849 -4.658 1.00 91.75 100 LEU A O 1
ATOM 808 N N . MET A 1 101 ? 8.521 -9.943 -2.818 1.00 90.62 101 MET A N 1
ATOM 809 C CA . MET A 1 101 ? 9.934 -10.027 -3.216 1.00 90.62 101 MET A CA 1
ATOM 810 C C . MET A 1 101 ? 10.171 -10.908 -4.447 1.00 90.62 101 MET A C 1
ATOM 812 O O . MET A 1 101 ? 11.095 -10.655 -5.215 1.00 90.62 101 MET A O 1
ATOM 816 N N . ALA A 1 102 ? 9.361 -11.952 -4.628 1.00 90.81 102 ALA A N 1
ATOM 817 C CA . ALA A 1 102 ? 9.474 -12.878 -5.750 1.00 90.81 102 ALA A CA 1
ATOM 818 C C . ALA A 1 102 ? 8.807 -12.367 -7.038 1.00 90.81 102 ALA A C 1
ATOM 820 O O . ALA A 1 102 ? 8.887 -13.034 -8.071 1.00 90.81 102 ALA A O 1
ATOM 821 N N . VAL A 1 103 ? 8.142 -11.208 -7.005 1.00 90.06 103 VAL A N 1
ATOM 822 C CA . VAL A 1 103 ? 7.573 -10.599 -8.207 1.00 90.06 103 VAL A CA 1
ATOM 823 C C . VAL A 1 103 ? 8.708 -10.278 -9.176 1.00 90.06 103 VAL A C 1
ATOM 825 O O . VAL A 1 103 ? 9.670 -9.622 -8.815 1.00 90.06 103 VAL A O 1
ATOM 828 N N . VAL A 1 104 ? 8.609 -10.716 -10.428 1.00 86.38 104 VAL A N 1
ATOM 829 C CA . VAL A 1 104 ? 9.549 -10.321 -11.497 1.00 86.38 104 VAL A CA 1
ATOM 830 C C . VAL A 1 104 ? 8.774 -9.889 -12.736 1.00 86.38 104 VAL A C 1
ATOM 832 O O . VAL A 1 104 ? 9.155 -8.960 -13.456 1.00 86.38 104 VAL A O 1
ATOM 835 N N . THR A 1 105 ? 7.652 -10.556 -12.979 1.00 88.25 105 THR A N 1
ATOM 836 C CA . THR A 1 105 ? 6.768 -10.329 -14.113 1.00 88.25 105 THR A CA 1
ATOM 837 C C . THR A 1 105 ? 5.460 -9.680 -13.680 1.00 88.25 105 THR A C 1
ATOM 839 O O . THR A 1 105 ? 5.108 -9.623 -12.502 1.00 88.25 105 THR A O 1
ATOM 842 N N . ARG A 1 106 ? 4.701 -9.201 -14.669 1.00 86.62 106 ARG A N 1
ATOM 843 C CA . ARG A 1 106 ? 3.341 -8.721 -14.424 1.00 86.62 106 ARG A CA 1
ATOM 844 C C . ARG A 1 106 ? 2.440 -9.836 -13.888 1.00 86.62 106 ARG A C 1
ATOM 846 O O . ARG A 1 106 ? 1.652 -9.572 -12.995 1.00 86.62 106 ARG A O 1
ATOM 853 N N . ASP A 1 107 ? 2.591 -11.061 -14.378 1.00 91.12 107 ASP A N 1
ATOM 854 C CA . ASP A 1 107 ? 1.752 -12.187 -13.956 1.00 91.12 107 ASP A CA 1
ATOM 855 C C . ASP A 1 107 ? 2.030 -12.605 -12.505 1.00 91.12 107 ASP A C 1
ATOM 857 O O . ASP A 1 107 ? 1.114 -13.032 -11.802 1.00 91.12 107 ASP A O 1
ATOM 861 N N . ASP A 1 108 ? 3.275 -12.464 -12.030 1.00 91.12 108 ASP A N 1
ATOM 862 C CA . ASP A 1 1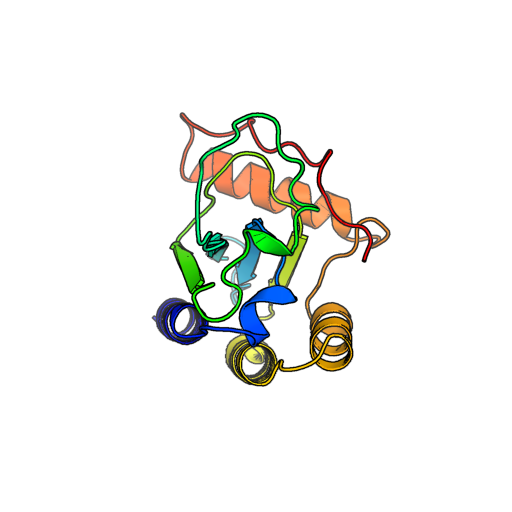08 ? 3.594 -12.633 -10.604 1.00 91.12 108 ASP A CA 1
ATOM 863 C C . ASP A 1 108 ? 2.858 -11.593 -9.755 1.00 91.12 108 ASP A C 1
ATOM 865 O O . ASP A 1 108 ? 2.256 -11.929 -8.735 1.00 91.12 108 ASP A O 1
ATOM 869 N N . TYR A 1 109 ? 2.871 -10.337 -10.208 1.00 90.38 109 TYR A N 1
ATOM 870 C CA . TYR A 1 109 ? 2.203 -9.238 -9.523 1.00 90.38 109 TYR A CA 1
ATOM 871 C C . TYR A 1 109 ? 0.677 -9.407 -9.505 1.00 90.38 109 TYR A C 1
ATOM 873 O O . TYR A 1 109 ? 0.062 -9.257 -8.455 1.00 90.38 109 TYR A O 1
ATOM 881 N N . GLU A 1 110 ? 0.058 -9.790 -10.624 1.00 91.12 110 GLU A N 1
ATOM 882 C CA . GLU A 1 110 ? -1.389 -10.054 -10.689 1.00 91.12 110 GLU A CA 1
ATOM 883 C C . GLU A 1 110 ? -1.798 -11.206 -9.756 1.00 91.12 110 GLU A C 1
ATOM 885 O O . GLU A 1 110 ? -2.842 -11.134 -9.108 1.00 91.12 110 GLU A O 1
ATOM 890 N N . ARG A 1 111 ? -0.957 -12.244 -9.618 1.00 93.81 111 ARG A N 1
ATOM 891 C CA . ARG A 1 111 ? -1.181 -13.328 -8.646 1.00 93.81 111 ARG A CA 1
ATOM 892 C C . ARG A 1 111 ? -1.133 -12.836 -7.205 1.00 93.81 111 ARG A C 1
ATOM 894 O O . ARG A 1 111 ? -1.982 -13.233 -6.416 1.00 93.81 111 ARG A O 1
ATOM 901 N N . LEU A 1 112 ? -0.171 -11.981 -6.861 1.00 94.06 112 LEU A N 1
ATOM 902 C CA . LEU A 1 112 ? -0.109 -11.357 -5.539 1.00 94.06 112 LEU A CA 1
ATOM 903 C C . LEU A 1 112 ? -1.351 -10.489 -5.280 1.00 94.06 112 LEU A C 1
ATOM 905 O O . LEU A 1 112 ? -1.982 -10.611 -4.232 1.00 94.06 112 LEU A O 1
ATOM 909 N N . VAL A 1 113 ? -1.721 -9.641 -6.244 1.00 93.50 113 VAL A N 1
ATOM 910 C CA . VAL A 1 113 ? -2.926 -8.804 -6.173 1.00 93.50 113 VAL A CA 1
ATOM 911 C C . VAL A 1 113 ? -4.182 -9.656 -5.999 1.00 93.50 113 VAL A C 1
ATOM 913 O O . VAL A 1 113 ? -5.073 -9.263 -5.259 1.00 93.50 113 VAL A O 1
ATOM 916 N N . GLY A 1 114 ? -4.260 -10.824 -6.637 1.00 94.19 114 GLY A N 1
ATOM 917 C CA . GLY A 1 114 ? -5.391 -11.740 -6.485 1.00 94.19 114 GLY A CA 1
ATOM 918 C C . GLY A 1 114 ? -5.574 -12.298 -5.070 1.00 94.19 114 GLY A C 1
ATOM 919 O O . GLY A 1 114 ? -6.670 -12.750 -4.755 1.00 94.19 114 GLY A O 1
ATOM 920 N N . VAL A 1 115 ? -4.534 -12.267 -4.231 1.00 95.62 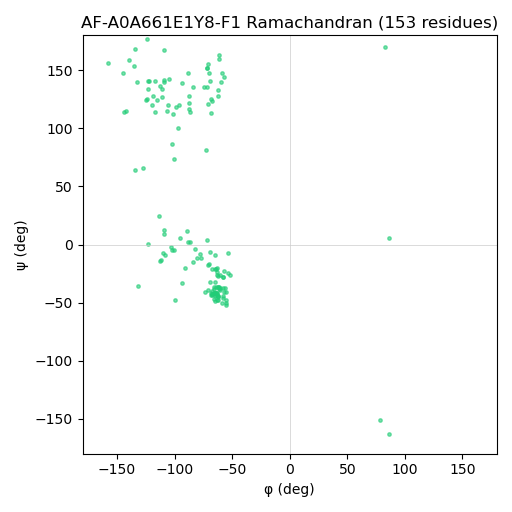115 VAL A N 1
ATOM 921 C CA . VAL A 1 115 ? -4.588 -12.748 -2.841 1.00 95.62 115 VAL A CA 1
ATOM 922 C C . VAL A 1 115 ? -4.760 -11.588 -1.859 1.00 95.62 115 VAL A C 1
ATOM 924 O O . VAL A 1 115 ? -5.631 -11.649 -1.000 1.00 95.62 115 VAL A O 1
ATOM 927 N N . TYR A 1 116 ? -3.967 -10.522 -2.002 1.00 96.75 116 TYR A N 1
ATOM 928 C CA . TYR A 1 116 ? -3.885 -9.448 -0.998 1.00 96.75 116 TYR A CA 1
ATOM 929 C C . TYR A 1 116 ? -4.430 -8.099 -1.467 1.00 96.75 116 TYR A C 1
ATOM 931 O O . TYR A 1 116 ? -4.570 -7.171 -0.672 1.00 96.75 116 TYR A O 1
ATOM 939 N N . GLY A 1 117 ? -4.650 -7.937 -2.770 1.00 95.75 117 GLY A N 1
ATOM 940 C CA . GLY A 1 117 ? -5.017 -6.661 -3.364 1.00 95.75 117 GLY A CA 1
ATOM 941 C C . GLY A 1 117 ? -6.512 -6.387 -3.278 1.00 95.75 117 GLY A C 1
ATOM 942 O O . GLY A 1 117 ? -7.335 -7.231 -3.627 1.00 95.75 117 GLY A O 1
ATOM 943 N N . VAL A 1 118 ? -6.875 -5.164 -2.900 1.00 96.81 118 VAL A N 1
ATOM 944 C CA . VAL A 1 118 ? -8.274 -4.722 -2.886 1.00 96.81 118 VAL A CA 1
ATOM 945 C C . VAL A 1 118 ? -8.559 -3.951 -4.168 1.00 96.81 118 VAL A C 1
ATOM 947 O O . VAL A 1 118 ? -8.217 -2.780 -4.321 1.00 96.81 118 VAL A O 1
ATOM 950 N N . ARG A 1 119 ? -9.185 -4.611 -5.140 1.00 94.75 119 ARG A N 1
ATOM 951 C CA . ARG A 1 119 ? -9.559 -3.973 -6.411 1.00 94.75 119 ARG A CA 1
ATOM 952 C C . ARG A 1 119 ? -10.707 -2.989 -6.195 1.00 94.75 119 ARG A C 1
ATOM 954 O O . ARG A 1 119 ? -11.520 -3.167 -5.294 1.00 94.75 119 ARG A O 1
ATOM 961 N N . ARG A 1 120 ? -10.832 -1.991 -7.077 1.00 93.69 120 ARG A N 1
ATOM 962 C CA . ARG A 1 120 ? -11.932 -1.007 -7.019 1.00 93.69 120 ARG A CA 1
ATOM 963 C C . ARG A 1 120 ? -13.318 -1.653 -7.100 1.00 93.69 120 ARG A C 1
ATOM 965 O O . ARG A 1 120 ? -14.289 -1.098 -6.607 1.00 93.69 120 ARG A O 1
ATOM 972 N N . THR A 1 121 ? -13.405 -2.807 -7.756 1.00 93.50 121 THR A N 1
ATOM 973 C CA . THR A 1 121 ? -14.632 -3.598 -7.895 1.00 93.50 121 THR A CA 1
ATOM 974 C C . THR A 1 121 ? -14.851 -4.593 -6.756 1.00 93.50 121 THR A C 1
ATOM 976 O O . THR A 1 121 ? -15.788 -5.375 -6.840 1.00 93.50 121 THR A O 1
ATOM 979 N N . SER A 1 122 ? -13.975 -4.633 -5.747 1.00 94.81 122 SER A N 1
ATOM 980 C CA . SER A 1 122 ? -14.157 -5.497 -4.579 1.00 94.81 122 SER A CA 1
ATOM 981 C C . SER A 1 122 ? -15.324 -5.000 -3.731 1.00 94.81 122 SER A C 1
ATOM 983 O O . SER A 1 122 ? -15.439 -3.797 -3.495 1.00 94.81 122 SER A O 1
ATOM 985 N N . ASP A 1 123 ? -16.126 -5.915 -3.193 1.00 96.25 123 ASP A N 1
ATOM 986 C CA . ASP A 1 123 ? -17.205 -5.572 -2.258 1.00 96.25 123 ASP A CA 1
ATOM 987 C C . ASP A 1 123 ? -16.661 -4.933 -0.965 1.00 96.25 123 ASP A C 1
ATOM 989 O O . ASP A 1 123 ? -17.317 -4.095 -0.353 1.00 96.25 123 ASP A O 1
ATOM 993 N N . THR A 1 124 ? -15.420 -5.261 -0.591 1.00 95.94 124 THR A N 1
ATOM 994 C CA . THR A 1 124 ? -14.709 -4.712 0.579 1.00 95.94 124 THR A CA 1
ATOM 995 C C . THR A 1 124 ? -13.965 -3.404 0.296 1.00 95.94 124 THR A C 1
ATOM 997 O O . THR A 1 124 ? -13.271 -2.884 1.173 1.00 95.94 124 THR A O 1
ATOM 1000 N N . PHE A 1 125 ? -14.059 -2.862 -0.925 1.00 96.81 125 PHE A N 1
ATOM 1001 C CA . PHE A 1 125 ? -13.291 -1.682 -1.330 1.00 96.81 125 PHE A CA 1
ATOM 1002 C C . PHE A 1 125 ? -13.574 -0.471 -0.437 1.00 96.81 125 PHE A C 1
ATOM 1004 O O . PHE A 1 125 ? -12.637 0.133 0.083 1.00 96.81 125 PHE A O 1
ATOM 1011 N N . TRP A 1 126 ? -14.852 -0.142 -0.233 1.00 96.62 126 TRP A N 1
ATOM 1012 C CA . TRP A 1 126 ? -15.244 1.017 0.570 1.00 96.62 126 TRP A CA 1
ATOM 1013 C C . TRP A 1 126 ? -14.920 0.830 2.049 1.00 96.62 126 TRP A C 1
ATOM 1015 O O . TRP A 1 126 ? -14.333 1.721 2.641 1.00 96.62 126 TRP A O 1
ATOM 1025 N N . GLU A 1 127 ? -15.165 -0.360 2.603 1.00 97.06 127 GLU A N 1
ATOM 1026 C CA . GLU A 1 127 ? -14.774 -0.691 3.981 1.00 97.06 127 GLU A CA 1
ATOM 1027 C C . GLU A 1 127 ? -13.262 -0.511 4.208 1.00 97.06 127 GLU A C 1
ATOM 1029 O O . GLU A 1 127 ? -12.827 0.019 5.228 1.00 97.06 127 GLU A O 1
ATOM 1034 N N . THR A 1 128 ? -12.443 -0.914 3.232 1.00 97.19 128 THR A N 1
ATOM 1035 C CA . THR A 1 128 ? -10.985 -0.747 3.302 1.00 97.19 128 THR A CA 1
ATOM 1036 C C . THR A 1 128 ? -10.582 0.725 3.210 1.00 97.19 128 THR A C 1
ATOM 1038 O O . THR A 1 128 ? -9.712 1.170 3.958 1.00 97.19 128 THR A O 1
ATOM 1041 N N . ALA A 1 129 ? -11.201 1.484 2.302 1.00 96.69 129 ALA A N 1
ATOM 1042 C CA . ALA A 1 129 ? -10.941 2.912 2.139 1.00 96.69 129 ALA A CA 1
ATOM 1043 C C . ALA A 1 129 ? -11.312 3.711 3.399 1.00 96.69 129 ALA A C 1
ATOM 1045 O O . ALA A 1 129 ? -10.521 4.544 3.845 1.00 96.69 129 ALA A O 1
ATOM 1046 N N . ASP A 1 130 ? -12.474 3.416 3.982 1.00 96.06 130 ASP A N 1
ATOM 1047 C CA . ASP A 1 130 ? -12.959 4.045 5.210 1.00 96.06 130 ASP A CA 1
ATOM 1048 C C . ASP A 1 130 ? -12.027 3.723 6.379 1.00 96.06 130 ASP A C 1
ATOM 1050 O O . ASP A 1 130 ? -11.630 4.629 7.106 1.00 96.06 130 ASP A O 1
ATOM 1054 N N . TRP A 1 131 ? -11.556 2.474 6.490 1.00 97.19 131 TRP A N 1
ATOM 1055 C CA . TRP A 1 131 ? -10.569 2.115 7.510 1.00 97.19 131 TRP A CA 1
ATOM 1056 C C . TRP A 1 131 ? -9.283 2.944 7.405 1.00 97.19 131 TRP A C 1
ATOM 1058 O O . TRP A 1 131 ? -8.792 3.426 8.423 1.00 97.19 131 TRP A O 1
ATOM 1068 N N . PHE A 1 132 ? -8.734 3.145 6.199 1.00 96.88 132 PHE A N 1
ATOM 1069 C CA . PHE A 1 132 ? -7.547 3.995 6.038 1.00 96.88 132 PHE A CA 1
ATOM 1070 C C . PHE A 1 132 ? -7.837 5.447 6.420 1.00 96.88 132 PHE A C 1
ATOM 1072 O O . PHE A 1 132 ? -6.977 6.090 7.015 1.00 96.88 132 PHE A O 1
ATOM 1079 N N . GLN A 1 133 ? -9.030 5.965 6.121 1.00 95.38 133 GLN A N 1
ATOM 1080 C CA . GLN A 1 133 ? -9.390 7.321 6.533 1.00 95.38 133 GLN A CA 1
ATOM 1081 C C . GLN A 1 133 ? -9.544 7.462 8.041 1.00 95.38 133 GLN A C 1
ATOM 1083 O O . GLN A 1 133 ? -9.023 8.421 8.613 1.00 95.38 133 GLN A O 1
ATOM 1088 N N . ASP A 1 134 ? -10.181 6.497 8.694 1.00 95.38 134 ASP A N 1
ATOM 1089 C CA . ASP A 1 134 ? -10.321 6.477 10.147 1.00 95.38 134 ASP A CA 1
ATOM 1090 C C . ASP A 1 134 ? -8.959 6.326 10.830 1.00 95.38 134 ASP A C 1
ATOM 1092 O O . ASP A 1 134 ? -8.672 7.033 11.798 1.00 95.38 134 ASP A O 1
ATOM 1096 N N . TYR A 1 135 ? 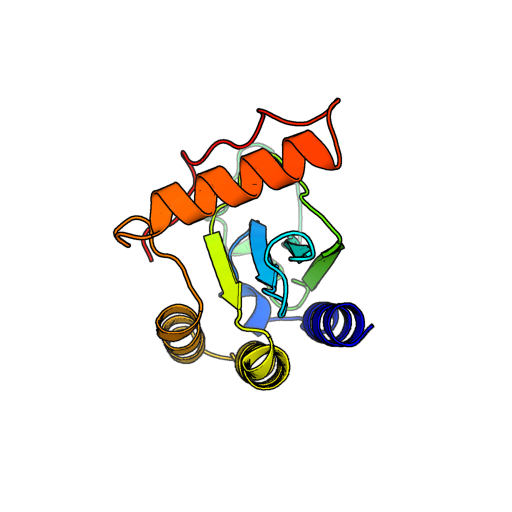-8.091 5.458 10.301 1.00 95.88 135 TYR A N 1
ATOM 1097 C CA . TYR A 1 135 ? -6.712 5.328 10.760 1.00 95.88 135 TYR A CA 1
ATOM 1098 C C . TYR A 1 135 ? -5.973 6.663 10.629 1.00 95.88 135 TYR A C 1
ATOM 1100 O O . TYR A 1 135 ? -5.321 7.097 11.583 1.00 95.88 135 TYR A O 1
ATOM 1108 N N . TYR A 1 136 ? -6.106 7.345 9.485 1.00 95.31 136 TYR A N 1
ATOM 1109 C CA . TYR A 1 136 ? -5.420 8.611 9.244 1.00 95.31 136 TYR A CA 1
ATOM 1110 C C . TYR A 1 136 ? -5.908 9.716 10.184 1.00 95.31 136 TYR A C 1
ATOM 1112 O O . TYR A 1 136 ? -5.100 10.448 10.748 1.00 95.31 136 TYR A O 1
ATOM 1120 N N . ALA A 1 137 ? -7.220 9.798 10.410 1.00 94.88 137 ALA A N 1
ATOM 1121 C CA . ALA A 1 137 ? -7.823 10.754 11.334 1.00 94.88 137 ALA A CA 1
ATOM 1122 C C . ALA A 1 137 ? -7.360 10.546 12.783 1.00 94.88 137 ALA A C 1
ATOM 1124 O O . ALA A 1 137 ? -7.175 11.519 13.514 1.00 94.88 137 ALA A O 1
ATOM 1125 N N . GLN A 1 138 ? -7.161 9.292 13.198 1.00 94.69 138 GLN A N 1
ATOM 1126 C CA . GLN A 1 138 ? -6.707 8.956 14.548 1.00 94.69 138 GLN A CA 1
ATOM 1127 C C . GLN A 1 138 ? -5.222 9.264 14.773 1.00 94.69 138 GLN A C 1
ATOM 1129 O O . GLN A 1 138 ? -4.865 9.757 15.842 1.00 94.69 138 GLN A O 1
ATOM 1134 N N . HIS A 1 139 ? -4.367 8.981 13.786 1.00 93.88 139 HIS A N 1
ATOM 1135 C CA . HIS A 1 139 ? -2.912 9.080 13.942 1.00 93.88 139 HIS A CA 1
ATOM 1136 C C . HIS A 1 139 ? -2.350 10.441 13.507 1.00 93.88 139 HIS A C 1
ATOM 1138 O O . HIS A 1 139 ? -1.411 10.933 14.124 1.00 93.88 139 HIS A O 1
ATOM 1144 N N . GLU A 1 140 ? -2.948 11.080 12.498 1.00 92.44 140 GLU A N 1
ATOM 1145 C CA . GLU A 1 140 ? -2.486 12.344 11.905 1.00 92.44 140 GLU A CA 1
ATOM 1146 C C . GLU A 1 140 ? -3.660 13.334 11.708 1.00 92.44 140 GLU A C 1
ATOM 1148 O O . GLU A 1 140 ? -3.995 13.733 10.585 1.00 92.44 140 GLU A O 1
ATOM 1153 N N . PRO A 1 141 ? -4.304 13.796 12.800 1.00 89.94 141 PRO A N 1
ATOM 1154 C CA . PRO A 1 141 ? -5.533 14.601 12.756 1.00 89.94 141 PRO A CA 1
ATOM 1155 C C . PRO A 1 141 ? -5.371 15.989 12.113 1.00 89.94 141 PRO A C 1
ATOM 1157 O O . PRO A 1 141 ? -6.358 16.690 11.903 1.00 89.94 141 PRO A O 1
ATOM 1160 N N . LEU A 1 142 ? -4.146 16.424 11.815 1.00 89.69 142 LEU A N 1
ATOM 1161 C CA . LEU A 1 142 ? -3.890 17.672 11.090 1.00 89.69 142 LEU A CA 1
ATOM 1162 C C . LEU A 1 142 ? -3.805 17.476 9.569 1.00 89.69 142 LEU A C 1
ATOM 1164 O O . LEU A 1 142 ? -3.965 18.449 8.835 1.00 89.69 142 LEU A O 1
ATOM 1168 N N . LEU A 1 143 ? -3.545 16.249 9.105 1.00 86.06 143 LEU A N 1
ATOM 1169 C CA . LEU A 1 143 ? -3.313 15.925 7.693 1.00 86.06 143 LEU A CA 1
ATOM 1170 C C . LEU A 1 143 ? -4.431 15.071 7.073 1.00 86.06 143 LEU A C 1
ATOM 1172 O O . LEU A 1 143 ? -4.494 14.958 5.850 1.00 86.06 143 LEU A O 1
ATOM 1176 N N . TYR A 1 144 ? -5.320 14.488 7.884 1.00 88.31 144 TYR A N 1
ATOM 1177 C CA . TYR A 1 144 ? -6.401 13.625 7.399 1.00 88.31 144 TYR A CA 1
ATOM 1178 C C . TYR A 1 144 ? -7.403 14.329 6.463 1.00 88.31 144 TYR A C 1
ATOM 1180 O O . TYR A 1 144 ? -7.506 15.555 6.401 1.00 88.31 144 TYR A O 1
ATOM 1188 N N . GLY A 1 145 ? -8.181 13.524 5.730 1.00 86.88 145 GLY A N 1
ATOM 1189 C CA . GLY A 1 145 ? -9.233 14.010 4.828 1.00 86.88 145 GLY A CA 1
ATOM 1190 C C . GLY A 1 145 ? -8.754 14.369 3.418 1.00 86.88 145 GLY A C 1
ATOM 1191 O O . GLY A 1 145 ? -9.543 14.857 2.613 1.00 86.88 145 GLY A O 1
ATOM 1192 N N . ILE A 1 146 ? -7.484 14.100 3.097 1.00 87.88 146 ILE A N 1
ATOM 1193 C CA . ILE A 1 146 ? -6.872 14.438 1.800 1.00 87.88 146 ILE A CA 1
ATOM 1194 C C . ILE A 1 146 ? -6.762 13.262 0.821 1.00 87.88 146 ILE A C 1
ATOM 1196 O O . ILE A 1 146 ? -6.312 13.476 -0.303 1.00 87.88 146 ILE A O 1
ATOM 1200 N N . LEU A 1 147 ? -7.117 12.034 1.226 1.00 92.88 147 LEU A N 1
ATOM 1201 C CA . LEU A 1 147 ? -7.013 10.871 0.339 1.00 92.88 147 LEU A CA 1
ATOM 1202 C C . LEU A 1 147 ? -8.040 10.965 -0.799 1.00 92.88 147 LEU A C 1
ATOM 1204 O O . LEU A 1 147 ? -9.247 10.862 -0.584 1.00 92.88 147 LEU A O 1
ATOM 1208 N N . ASP A 1 148 ? -7.538 11.125 -2.019 1.00 92.38 148 ASP A N 1
ATOM 1209 C CA . ASP A 1 148 ? -8.293 11.171 -3.262 1.00 92.38 148 ASP A CA 1
ATOM 1210 C C . ASP A 1 148 ? -8.092 9.869 -4.064 1.00 92.38 148 ASP A C 1
ATOM 1212 O O . ASP A 1 148 ? -7.013 9.557 -4.578 1.00 92.38 148 ASP A O 1
ATOM 1216 N N . LEU A 1 149 ? -9.190 9.125 -4.224 1.00 93.38 149 LEU A N 1
ATOM 1217 C CA . LEU A 1 149 ? -9.251 7.832 -4.914 1.00 93.38 149 LEU A CA 1
ATOM 1218 C C . LEU A 1 149 ? -9.530 7.950 -6.427 1.00 93.38 149 LEU A C 1
ATOM 1220 O O . LEU A 1 149 ? -9.792 6.948 -7.106 1.00 93.38 149 LEU A O 1
ATOM 1224 N N . ASN A 1 150 ? -9.459 9.149 -7.008 1.00 89.81 150 ASN A N 1
ATOM 1225 C CA . ASN A 1 150 ? -9.608 9.373 -8.450 1.00 89.81 150 ASN A CA 1
ATOM 1226 C C . ASN A 1 150 ? -8.507 8.685 -9.268 1.00 89.81 150 ASN A C 1
ATOM 1228 O O . ASN A 1 150 ? -8.733 8.321 -10.422 1.00 89.81 150 ASN A O 1
ATOM 1232 N N . ARG A 1 151 ? -7.328 8.460 -8.673 1.00 86.81 151 ARG A N 1
ATOM 1233 C CA . ARG A 1 151 ? -6.201 7.744 -9.302 1.00 86.81 151 ARG A CA 1
ATOM 1234 C C . ARG A 1 151 ? -6.153 6.254 -8.954 1.00 86.81 151 ARG A C 1
ATOM 1236 O O . ARG A 1 151 ? -5.212 5.571 -9.354 1.00 86.81 151 ARG A O 1
ATOM 1243 N N . TYR A 1 152 ? -7.160 5.746 -8.240 1.00 91.44 152 TYR A N 1
ATOM 1244 C CA . TYR A 1 152 ? -7.199 4.357 -7.802 1.00 91.44 152 TYR A CA 1
ATOM 1245 C C . TYR A 1 152 ? -7.351 3.394 -8.977 1.00 91.44 152 TYR A C 1
ATOM 1247 O O . TYR A 1 152 ? -8.306 3.480 -9.760 1.00 91.44 152 TYR A O 1
ATOM 1255 N N . ALA A 1 153 ? -6.405 2.467 -9.093 1.00 81.19 153 ALA A N 1
ATOM 1256 C CA . ALA A 1 153 ? -6.335 1.535 -10.197 1.00 81.19 153 ALA A CA 1
ATOM 1257 C C . ALA A 1 153 ? -7.403 0.437 -10.072 1.00 81.19 153 ALA A C 1
ATOM 1259 O O . ALA A 1 153 ? -7.584 -0.173 -9.022 1.00 81.19 153 ALA A O 1
ATOM 1260 N N . ASN A 1 154 ? -8.078 0.141 -11.183 1.00 74.44 154 ASN A N 1
ATOM 1261 C CA . ASN A 1 154 ? -8.811 -1.110 -11.340 1.00 74.44 154 ASN A CA 1
ATOM 1262 C C . ASN A 1 154 ? -7.962 -2.026 -12.221 1.00 74.44 154 ASN A C 1
ATOM 1264 O O . ASN A 1 154 ? -8.040 -1.953 -13.449 1.00 74.44 154 ASN A O 1
ATOM 1268 N N . ARG A 1 155 ? -7.043 -2.760 -11.601 1.00 61.31 155 ARG A N 1
ATOM 1269 C CA . ARG A 1 155 ? -6.074 -3.618 -12.284 1.00 61.31 155 ARG A CA 1
ATOM 1270 C C . ARG A 1 155 ? -6.097 -4.985 -11.684 1.00 61.31 155 ARG A C 1
ATOM 1272 O O . ARG A 1 155 ? -6.289 -5.068 -10.451 1.00 61.31 155 ARG A O 1
#

Mean predicted aligned error: 5.33 Å

pLDDT: mean 88.86, std 10.91, range [51.16, 97.94]

Solvent-accessible surface area (backbone atoms only — not comparable to full-atom values): 8754 Å² total; per-residue (Å²): 108,72,65,58,50,46,46,52,58,57,32,68,48,59,15,67,44,48,72,75,54,57,60,26,28,39,34,38,39,43,46,99,47,78,92,68,45,44,48,28,21,40,36,48,45,80,36,59,77,60,81,92,50,99,78,64,58,94,76,53,65,90,35,51,32,52,69,65,14,35,39,47,61,46,85,36,89,72,84,41,56,46,24,42,41,34,54,39,53,63,89,41,48,65,59,52,44,54,53,62,70,66,33,69,48,64,69,47,44,53,54,50,36,74,74,34,41,55,33,69,86,39,91,59,31,62,64,53,52,51,49,54,50,53,50,33,42,73,76,38,68,89,66,46,93,52,76,41,64,88,64,43,49,79,117